Protein AF-A0A2V9CSN5-F1 (afdb_monomer_lite)

Sequence (79 aa):
MPNVPKMTVGTPPARRASGNADVERELVRRAQAGDQFAYEELVRIHQPRLLAVIGGIMRRGEDVEDVAQQALLKAYLSL

Structure (mmCIF, N/CA/C/O backbone):
data_AF-A0A2V9CSN5-F1
#
_entry.id   AF-A0A2V9CSN5-F1
#
loop_
_atom_site.group_PDB
_atom_site.id
_atom_site.type_symbol
_atom_site.label_atom_id
_atom_site.label_alt_id
_atom_site.label_comp_id
_atom_site.label_asym_id
_atom_site.label_entity_id
_atom_site.label_seq_id
_atom_site.pdbx_PDB_ins_code
_atom_site.Cartn_x
_atom_site.Cartn_y
_atom_site.Cartn_z
_atom_site.occupancy
_atom_site.B_iso_or_equiv
_atom_site.auth_seq_id
_atom_site.auth_comp_id
_atom_site.auth_asym_id
_atom_site.auth_atom_id
_atom_site.pdbx_PDB_model_num
ATOM 1 N N . MET A 1 1 ? 21.985 -24.187 -38.511 1.00 42.81 1 MET A N 1
ATOM 2 C CA . MET A 1 1 ? 21.765 -22.976 -37.689 1.00 42.81 1 MET A CA 1
ATOM 3 C C . MET A 1 1 ? 20.314 -22.957 -37.207 1.00 42.81 1 MET A C 1
ATOM 5 O O . MET A 1 1 ? 19.490 -23.581 -37.863 1.00 42.81 1 MET A O 1
ATOM 9 N N . PRO A 1 2 ? 20.051 -22.397 -36.018 1.00 45.66 2 PRO A N 1
ATOM 10 C CA . PRO A 1 2 ? 19.068 -22.882 -35.046 1.00 45.66 2 PRO A CA 1
ATOM 11 C C . PRO A 1 2 ? 17.683 -22.209 -35.104 1.00 45.66 2 PRO A C 1
ATOM 13 O O . PRO A 1 2 ? 17.546 -21.106 -35.613 1.00 45.66 2 PRO A O 1
ATOM 16 N N . ASN A 1 3 ? 16.702 -22.934 -34.544 1.00 45.91 3 ASN A N 1
ATOM 17 C CA . ASN A 1 3 ? 15.441 -22.531 -33.892 1.00 45.91 3 ASN A CA 1
ATOM 18 C C . ASN A 1 3 ? 14.984 -21.062 -33.970 1.00 45.91 3 ASN A C 1
ATOM 20 O O . ASN A 1 3 ? 15.706 -20.180 -33.524 1.00 45.91 3 ASN A O 1
ATOM 24 N N . VAL A 1 4 ? 13.700 -20.844 -34.295 1.00 60.84 4 VAL A N 1
ATOM 25 C CA . VAL A 1 4 ? 12.624 -20.689 -33.281 1.00 60.84 4 VAL A CA 1
ATOM 26 C C . VAL A 1 4 ? 11.215 -20.693 -33.919 1.00 60.84 4 VAL A C 1
ATOM 28 O O . VAL A 1 4 ? 10.971 -19.961 -34.877 1.00 60.84 4 VAL A O 1
ATOM 31 N N . PRO A 1 5 ? 10.247 -21.456 -33.373 1.00 49.16 5 PRO A N 1
ATOM 32 C CA . PRO A 1 5 ? 8.818 -21.244 -33.577 1.00 49.16 5 PRO A CA 1
ATOM 33 C C . PRO A 1 5 ? 8.192 -20.398 -32.443 1.00 49.16 5 PRO A C 1
ATOM 35 O O . PRO A 1 5 ? 8.515 -20.587 -31.278 1.00 49.16 5 PRO A O 1
ATOM 38 N N . LYS A 1 6 ? 7.210 -19.558 -32.812 1.00 54.19 6 LYS A N 1
ATOM 39 C CA . LYS A 1 6 ? 6.136 -18.945 -31.989 1.00 54.19 6 LYS A CA 1
ATOM 40 C C . LYS A 1 6 ? 6.525 -18.015 -30.815 1.00 54.19 6 LYS A C 1
ATOM 42 O O . LYS A 1 6 ? 6.876 -18.467 -29.736 1.00 54.19 6 LYS A O 1
ATOM 47 N N . MET A 1 7 ? 6.207 -16.726 -30.965 1.00 42.97 7 MET A N 1
ATOM 48 C CA . MET A 1 7 ? 5.775 -15.846 -29.863 1.00 42.97 7 MET A CA 1
ATOM 49 C C . MET A 1 7 ? 4.448 -15.196 -30.287 1.00 42.97 7 MET A C 1
ATOM 51 O O . MET A 1 7 ? 4.416 -14.289 -31.108 1.00 42.97 7 MET A O 1
ATOM 55 N N . THR A 1 8 ? 3.330 -15.890 -30.066 1.00 47.12 8 THR A N 1
ATOM 56 C CA . THR A 1 8 ? 2.345 -15.567 -29.013 1.00 47.12 8 THR A CA 1
ATOM 57 C C . THR A 1 8 ? 1.785 -14.151 -29.117 1.00 47.12 8 THR A C 1
ATOM 59 O O . THR A 1 8 ? 2.274 -13.206 -28.505 1.00 47.12 8 THR A O 1
ATOM 62 N N . VAL A 1 9 ? 0.681 -14.068 -29.861 1.00 55.03 9 VAL A N 1
ATOM 63 C CA . VAL A 1 9 ? -0.386 -13.087 -29.666 1.00 55.03 9 VAL A CA 1
ATOM 64 C C . VAL A 1 9 ? -0.772 -13.088 -28.187 1.00 55.03 9 VAL A C 1
ATOM 66 O O . VAL A 1 9 ? -1.207 -14.107 -27.655 1.00 55.03 9 VAL A O 1
ATOM 69 N N . GLY A 1 10 ? -0.600 -11.945 -27.536 1.00 48.06 10 GLY A N 1
ATOM 70 C CA . GLY A 1 10 ? -1.025 -11.695 -26.165 1.00 48.06 10 GLY A CA 1
ATOM 71 C C . GLY A 1 10 ? -1.625 -10.303 -26.069 1.00 48.06 10 GLY A C 1
ATOM 72 O O . GLY A 1 10 ? -1.104 -9.452 -25.361 1.00 48.06 10 GLY A O 1
ATOM 73 N N . THR A 1 11 ? -2.686 -10.042 -26.834 1.00 57.56 11 THR A N 1
ATOM 74 C CA . THR A 1 11 ? -3.554 -8.882 -26.612 1.00 57.56 11 THR A CA 1
ATOM 75 C C . THR A 1 11 ? -4.084 -8.965 -25.176 1.00 57.56 11 THR A C 1
ATOM 77 O O . THR A 1 11 ? -4.771 -9.939 -24.858 1.00 57.56 11 THR A O 1
ATOM 80 N N . PRO A 1 12 ? -3.789 -8.005 -24.282 1.00 54.88 12 PRO A N 1
ATOM 81 C CA . PRO A 1 12 ? -4.404 -8.007 -22.965 1.00 54.88 12 PRO A CA 1
ATOM 82 C C . PRO A 1 12 ? -5.921 -7.801 -23.132 1.00 54.88 12 PRO A C 1
ATOM 84 O O . PRO A 1 12 ? -6.338 -6.940 -23.913 1.00 54.88 12 PRO A O 1
ATOM 87 N N . PRO A 1 13 ? -6.773 -8.589 -22.451 1.00 48.88 13 PRO A N 1
ATOM 88 C CA . PRO A 1 13 ? -8.215 -8.531 -22.640 1.00 48.88 13 PRO A CA 1
ATOM 89 C C . PRO A 1 13 ? -8.775 -7.221 -22.074 1.00 48.88 13 PRO A C 1
ATOM 91 O O . PRO A 1 13 ? -9.096 -7.103 -20.891 1.00 48.88 13 PRO A O 1
ATOM 94 N N . ALA A 1 14 ? -8.949 -6.235 -22.950 1.00 56.84 14 ALA A N 1
ATOM 95 C CA . ALA A 1 14 ? -9.694 -5.011 -22.697 1.00 56.84 14 ALA A CA 1
ATOM 96 C C . ALA A 1 14 ? -11.208 -5.296 -22.648 1.00 56.84 14 ALA A C 1
ATOM 98 O O . ALA A 1 14 ? -11.948 -4.898 -23.543 1.00 56.84 14 ALA A O 1
ATOM 99 N N . ARG A 1 15 ? -11.687 -6.039 -21.635 1.00 51.97 15 ARG A N 1
ATOM 100 C CA . ARG A 1 15 ? -13.137 -6.142 -21.343 1.00 51.97 15 ARG A CA 1
ATOM 101 C C . ARG A 1 15 ? -13.520 -6.659 -19.946 1.00 51.97 15 ARG A C 1
ATOM 103 O O . ARG A 1 15 ? -14.549 -7.305 -19.793 1.00 51.97 15 ARG A O 1
ATOM 110 N N . ARG A 1 16 ? -12.731 -6.338 -18.913 1.00 53.41 16 ARG A N 1
ATOM 111 C CA . ARG A 1 16 ? -13.106 -6.526 -17.487 1.00 53.41 16 ARG A CA 1
ATOM 112 C C . ARG A 1 16 ? -13.219 -5.212 -16.694 1.00 53.41 16 ARG A C 1
ATOM 114 O O . ARG A 1 16 ? -13.311 -5.236 -15.477 1.00 53.41 16 ARG A O 1
ATOM 121 N N . ALA A 1 17 ? -13.181 -4.062 -17.368 1.00 53.00 17 ALA A N 1
ATOM 122 C CA . ALA A 1 17 ? -12.955 -2.768 -16.718 1.00 53.00 17 ALA A CA 1
ATOM 123 C C . ALA A 1 17 ? -14.183 -2.170 -16.003 1.00 53.00 17 ALA A C 1
ATOM 125 O O . ALA A 1 17 ? -14.003 -1.410 -15.062 1.00 53.00 17 ALA A O 1
ATOM 126 N N . SER A 1 18 ? -15.416 -2.496 -16.408 1.00 51.97 18 SER A N 1
ATOM 127 C CA . SER A 1 18 ? -16.615 -1.856 -15.839 1.00 51.97 18 SER A CA 1
ATOM 128 C C . SER A 1 18 ? -16.999 -2.415 -14.467 1.00 51.97 18 SER A C 1
ATOM 130 O O . SER A 1 18 ? -17.132 -1.645 -13.527 1.00 51.97 18 SER A O 1
ATOM 132 N N . GLY A 1 19 ? -17.090 -3.741 -14.314 1.00 57.66 19 GLY A N 1
ATOM 133 C CA . GLY A 1 19 ? -17.401 -4.362 -13.017 1.00 57.66 19 GLY A CA 1
ATOM 134 C C . GLY A 1 19 ? -16.278 -4.228 -11.982 1.00 57.66 19 GLY A C 1
ATOM 135 O O . GLY A 1 19 ? -16.552 -4.127 -10.792 1.00 57.66 19 GLY A O 1
ATOM 136 N N . ASN A 1 20 ? -15.018 -4.168 -12.426 1.00 70.25 20 ASN A N 1
ATOM 137 C CA . ASN A 1 20 ? -13.883 -3.982 -11.520 1.00 70.25 20 ASN A CA 1
ATOM 138 C C . ASN A 1 20 ? -13.775 -2.549 -10.992 1.00 70.25 20 ASN A C 1
ATOM 140 O O . ASN A 1 20 ? -13.347 -2.380 -9.859 1.00 70.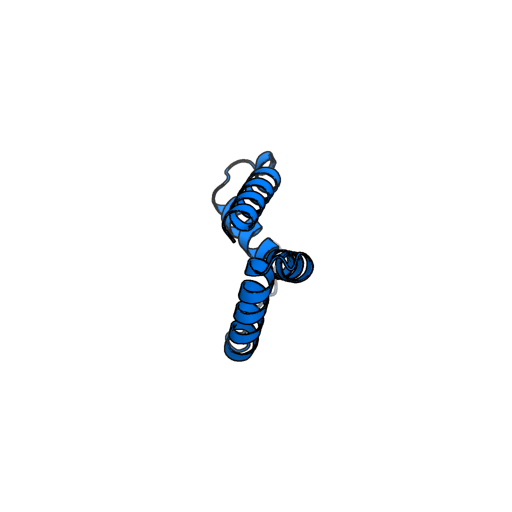25 20 ASN A O 1
ATOM 144 N N . ALA A 1 21 ? -14.170 -1.532 -11.766 1.00 79.81 21 ALA A N 1
ATOM 145 C CA . ALA A 1 21 ? -14.055 -0.142 -11.329 1.00 79.81 21 ALA A CA 1
ATOM 146 C C . ALA A 1 21 ? -15.003 0.187 -10.167 1.00 79.81 21 ALA A C 1
ATOM 148 O O . ALA A 1 21 ? -14.627 0.937 -9.270 1.00 79.81 21 ALA A O 1
ATOM 149 N N . ASP A 1 22 ? -16.214 -0.373 -10.159 1.00 86.12 22 ASP A N 1
ATOM 150 C CA . ASP A 1 22 ? -17.162 -0.166 -9.058 1.00 86.12 22 ASP A CA 1
ATOM 151 C C . ASP A 1 22 ? -16.727 -0.915 -7.790 1.00 86.12 22 ASP A C 1
ATOM 153 O O . ASP A 1 22 ? -16.803 -0.366 -6.691 1.00 86.12 22 ASP A O 1
ATOM 157 N N . VAL A 1 23 ? -16.185 -2.129 -7.942 1.00 86.75 23 VAL A N 1
ATOM 158 C CA . VAL A 1 23 ? -15.603 -2.906 -6.834 1.00 86.75 23 VAL A CA 1
ATOM 159 C C . VAL A 1 23 ? -14.378 -2.200 -6.248 1.00 86.75 23 VAL A C 1
ATOM 161 O O . VAL A 1 23 ? -14.255 -2.089 -5.033 1.00 86.75 23 VAL A O 1
ATOM 164 N N . GLU A 1 24 ? -13.499 -1.667 -7.095 1.00 88.38 24 GLU A N 1
ATOM 165 C CA . GLU A 1 24 ? -12.320 -0.903 -6.675 1.00 88.38 24 GLU A CA 1
ATOM 166 C C . GLU A 1 24 ? -12.721 0.378 -5.931 1.00 88.38 24 GLU A C 1
ATOM 168 O O . GLU A 1 24 ? -12.171 0.673 -4.872 1.00 88.38 24 GLU A O 1
ATOM 173 N N . ARG A 1 25 ? -13.744 1.102 -6.410 1.00 90.69 25 ARG A N 1
ATOM 174 C CA . ARG A 1 25 ? -14.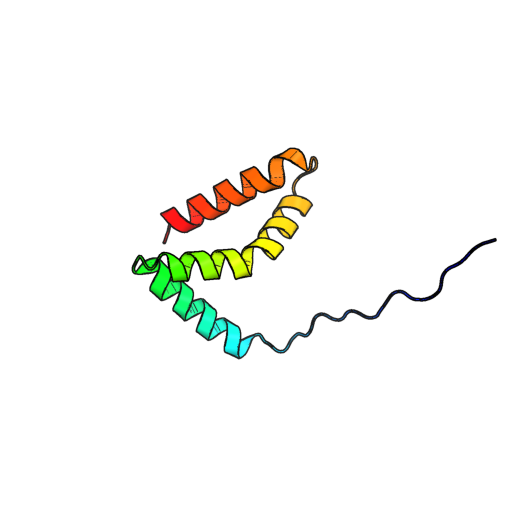286 2.280 -5.707 1.00 90.69 25 ARG A CA 1
ATOM 175 C C . ARG A 1 25 ? -14.837 1.940 -4.328 1.00 90.69 25 ARG A C 1
ATOM 177 O O . ARG A 1 25 ? -14.656 2.726 -3.400 1.00 90.69 25 ARG A O 1
ATOM 184 N N . GLU A 1 26 ? -15.517 0.807 -4.193 1.00 93.19 26 GLU A N 1
ATOM 185 C CA . GLU A 1 26 ? -16.045 0.368 -2.902 1.00 93.19 26 GLU A CA 1
ATOM 186 C C . GLU A 1 26 ? -14.920 -0.026 -1.938 1.00 93.19 26 GLU A C 1
ATOM 188 O O . GLU A 1 26 ? -14.942 0.363 -0.771 1.00 93.19 26 GLU A O 1
ATOM 193 N N . LEU A 1 27 ? -13.890 -0.718 -2.431 1.00 92.25 27 LEU A N 1
ATOM 194 C CA . LEU A 1 27 ? -12.700 -1.024 -1.638 1.00 92.25 27 LEU A CA 1
ATOM 195 C C . LEU A 1 27 ? -11.990 0.253 -1.168 1.00 92.25 27 LEU A C 1
ATOM 197 O O . LEU A 1 27 ? -11.601 0.330 -0.006 1.00 92.25 27 LEU A O 1
ATOM 201 N N . VAL A 1 28 ? -11.885 1.281 -2.020 1.00 92.12 28 VAL A N 1
ATOM 202 C CA . VAL A 1 28 ? -11.323 2.587 -1.630 1.00 92.12 28 VAL A CA 1
ATOM 203 C C . VAL A 1 28 ? -12.156 3.224 -0.525 1.00 92.12 28 VAL A C 1
ATOM 205 O O . VAL A 1 28 ? -11.603 3.592 0.505 1.00 92.12 28 VAL A O 1
ATOM 208 N N . ARG A 1 29 ? -13.482 3.302 -0.679 1.00 94.12 29 ARG A N 1
ATOM 209 C CA . ARG A 1 29 ? -14.359 3.877 0.356 1.00 94.12 29 ARG A CA 1
ATOM 210 C C . ARG A 1 29 ? -14.226 3.166 1.698 1.00 94.12 29 ARG A C 1
ATOM 212 O O . ARG A 1 29 ? -14.168 3.821 2.735 1.00 94.12 29 ARG A O 1
ATOM 219 N N . ARG A 1 30 ? -14.167 1.835 1.683 1.00 93.56 30 ARG A N 1
ATOM 220 C CA . ARG A 1 30 ? -13.987 1.033 2.897 1.00 93.56 30 ARG A CA 1
ATOM 221 C C . ARG A 1 30 ? -12.611 1.255 3.520 1.00 93.56 30 ARG A C 1
ATOM 223 O O . ARG A 1 30 ? -12.532 1.460 4.726 1.00 93.56 30 ARG A O 1
ATOM 230 N N . ALA A 1 31 ? -11.553 1.293 2.713 1.00 92.88 31 ALA A N 1
ATOM 231 C CA . ALA A 1 31 ? -10.201 1.572 3.188 1.00 92.88 31 ALA A CA 1
ATOM 232 C C . ALA A 1 31 ? -10.102 2.958 3.853 1.00 92.88 31 ALA A C 1
ATOM 234 O O . ALA A 1 31 ? -9.527 3.076 4.931 1.00 92.88 31 ALA A O 1
ATOM 235 N N . GLN A 1 32 ? -10.742 3.981 3.274 1.00 91.81 32 GLN A N 1
ATOM 236 C CA . GLN A 1 32 ? -10.837 5.328 3.860 1.00 91.81 32 GLN A CA 1
ATOM 237 C C . GLN A 1 32 ? -11.619 5.353 5.181 1.00 91.81 32 GLN A C 1
ATOM 239 O O . GLN A 1 32 ? -11.336 6.154 6.066 1.00 91.81 32 GLN A O 1
ATOM 244 N N . ALA A 1 33 ? -12.592 4.454 5.348 1.00 92.94 33 ALA A N 1
ATOM 245 C CA . ALA A 1 33 ? -13.316 4.277 6.605 1.00 92.94 33 ALA A CA 1
ATOM 246 C C . ALA A 1 33 ? -12.515 3.498 7.673 1.00 92.94 33 ALA A C 1
ATOM 248 O O . ALA A 1 33 ? -13.040 3.241 8.757 1.00 92.94 33 ALA A O 1
ATOM 249 N N . GLY A 1 34 ? -11.262 3.120 7.385 1.00 90.31 34 GLY A N 1
ATOM 250 C CA . GLY A 1 34 ? -10.381 2.377 8.290 1.00 90.31 34 GLY A CA 1
ATOM 251 C C . GLY A 1 34 ? -10.453 0.854 8.147 1.00 90.31 34 GLY A C 1
ATOM 252 O O . GLY A 1 34 ? -9.911 0.137 8.987 1.00 90.31 34 GLY A O 1
ATOM 253 N N . ASP A 1 35 ? -11.112 0.334 7.107 1.00 94.94 35 ASP A N 1
ATOM 254 C CA . ASP A 1 35 ? -11.154 -1.104 6.833 1.00 94.94 35 ASP A CA 1
ATOM 255 C C . ASP A 1 35 ? -9.808 -1.591 6.276 1.00 94.94 35 ASP A C 1
ATOM 257 O O . ASP A 1 35 ? -9.494 -1.455 5.089 1.00 94.94 35 ASP A O 1
ATOM 261 N N . GLN A 1 36 ? -9.010 -2.193 7.157 1.00 91.31 36 GLN A N 1
ATOM 262 C CA . GLN A 1 36 ? -7.683 -2.698 6.823 1.00 91.31 36 GLN A CA 1
ATOM 263 C C . GLN A 1 36 ? -7.720 -3.835 5.788 1.00 91.31 36 GLN A C 1
ATOM 265 O O . GLN A 1 36 ? -6.814 -3.926 4.961 1.00 91.31 36 GLN A O 1
ATOM 270 N N . PHE A 1 37 ? -8.779 -4.654 5.769 1.00 93.31 37 PHE A N 1
ATOM 271 C CA . PHE A 1 37 ? -8.933 -5.723 4.776 1.00 93.31 37 PHE A CA 1
ATOM 272 C C . PHE A 1 37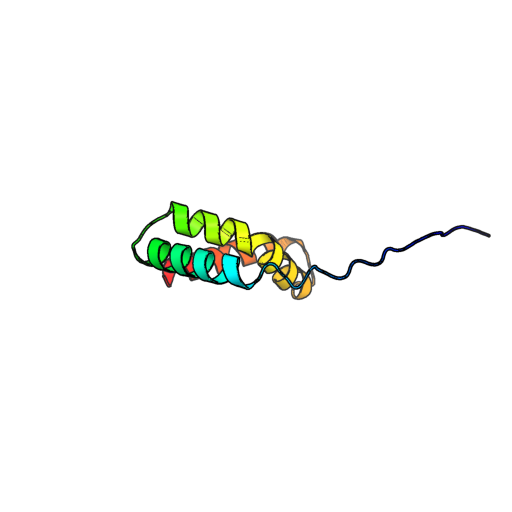 ? -9.226 -5.158 3.388 1.00 93.31 37 PHE A C 1
ATOM 274 O O . PHE A 1 37 ? -8.721 -5.664 2.387 1.00 93.31 37 PHE A O 1
ATOM 281 N N . ALA A 1 38 ? -10.020 -4.087 3.312 1.00 92.94 38 ALA A N 1
ATOM 282 C CA . ALA A 1 38 ? -10.273 -3.409 2.046 1.00 92.94 38 ALA A CA 1
ATOM 283 C C . ALA A 1 38 ? -8.987 -2.794 1.473 1.00 92.94 38 ALA A C 1
ATOM 285 O O . ALA A 1 38 ? -8.744 -2.880 0.268 1.00 92.94 38 ALA A O 1
ATOM 286 N N . TYR A 1 39 ? -8.139 -2.235 2.341 1.00 90.94 39 TYR A N 1
ATOM 287 C CA . TYR A 1 39 ? -6.823 -1.754 1.939 1.00 90.94 39 TYR A CA 1
ATOM 288 C C . TYR A 1 39 ? -5.912 -2.890 1.453 1.00 90.94 39 TYR A C 1
ATOM 290 O O . TYR A 1 39 ? -5.316 -2.774 0.385 1.00 90.94 39 TYR A O 1
ATOM 298 N N . GLU A 1 40 ? -5.834 -4.007 2.180 1.00 93.12 40 GLU A N 1
ATOM 299 C CA . GLU A 1 40 ? -5.029 -5.169 1.782 1.00 93.12 40 GLU A CA 1
ATOM 300 C C . GLU A 1 40 ? -5.435 -5.707 0.400 1.00 93.12 40 GLU A C 1
ATOM 302 O O . GLU A 1 40 ? -4.577 -5.975 -0.444 1.00 93.12 40 GLU A O 1
ATOM 307 N N . GLU A 1 41 ? -6.738 -5.772 0.117 1.00 93.56 41 GLU A N 1
ATOM 308 C CA . GLU A 1 41 ? -7.231 -6.178 -1.200 1.00 93.56 41 GLU A CA 1
ATOM 309 C C . GLU A 1 41 ? -6.861 -5.179 -2.306 1.00 93.56 41 GLU A C 1
ATOM 311 O O . GLU A 1 41 ? -6.450 -5.605 -3.389 1.00 93.56 41 GLU A O 1
ATOM 316 N N . LEU A 1 42 ? -6.914 -3.864 -2.049 1.00 91.62 42 LEU A N 1
ATOM 317 C CA . LEU A 1 42 ? -6.406 -2.860 -2.997 1.00 91.62 42 LEU A CA 1
ATOM 318 C C . LEU A 1 42 ? -4.917 -3.066 -3.279 1.00 91.62 42 LEU A C 1
ATOM 320 O O . LEU A 1 42 ? -4.498 -3.077 -4.440 1.00 91.62 42 LEU A O 1
ATOM 324 N N . VAL A 1 43 ? -4.112 -3.275 -2.235 1.00 91.56 43 VAL A N 1
ATOM 325 C CA . VAL A 1 43 ? -2.679 -3.543 -2.387 1.00 91.56 43 VAL A CA 1
ATOM 326 C C . VAL A 1 43 ? -2.463 -4.787 -3.241 1.00 91.56 43 VAL A C 1
ATOM 328 O O . VAL A 1 43 ? -1.719 -4.725 -4.218 1.00 91.56 43 VAL A O 1
ATOM 331 N N . ARG A 1 44 ? -3.157 -5.889 -2.949 1.00 91.50 44 ARG A N 1
ATOM 332 C CA . ARG A 1 44 ? -3.034 -7.153 -3.688 1.00 91.50 44 ARG A CA 1
ATOM 333 C C . ARG A 1 44 ? -3.369 -6.999 -5.174 1.00 91.50 44 ARG A C 1
ATOM 335 O O . ARG A 1 44 ? -2.690 -7.583 -6.020 1.00 91.50 44 ARG A O 1
ATOM 342 N N . ILE A 1 45 ? -4.378 -6.190 -5.504 1.00 90.75 45 ILE A N 1
ATOM 343 C CA . ILE A 1 45 ? -4.780 -5.902 -6.889 1.00 90.75 45 ILE A CA 1
ATOM 344 C C . ILE A 1 45 ? -3.720 -5.059 -7.619 1.00 90.75 45 ILE A C 1
ATOM 346 O O . ILE A 1 45 ? -3.424 -5.314 -8.791 1.00 90.75 45 ILE A O 1
ATOM 350 N N . HIS A 1 46 ? -3.131 -4.061 -6.953 1.00 89.81 46 HIS A N 1
ATOM 351 C CA . HIS A 1 46 ? -2.245 -3.086 -7.600 1.00 89.81 46 HIS A CA 1
ATOM 352 C C . HIS A 1 46 ? -0.750 -3.418 -7.518 1.00 89.81 46 HIS A C 1
ATOM 354 O O . HIS A 1 46 ? 0.020 -2.922 -8.346 1.00 89.81 46 HIS A O 1
ATOM 360 N N . GLN A 1 47 ? -0.327 -4.279 -6.590 1.00 88.12 47 GLN A N 1
ATOM 361 C CA . GLN A 1 47 ? 1.078 -4.612 -6.344 1.00 88.12 47 GLN A CA 1
ATOM 362 C C . GLN A 1 47 ? 1.835 -5.088 -7.599 1.00 88.12 47 GLN A C 1
ATOM 364 O O . GLN A 1 47 ? 2.919 -4.558 -7.847 1.00 88.12 47 GLN A O 1
ATOM 369 N N . PRO A 1 48 ? 1.301 -5.979 -8.464 1.00 89.50 48 PRO A N 1
ATOM 370 C CA . PRO A 1 48 ? 2.027 -6.410 -9.663 1.00 89.50 48 PRO A CA 1
ATOM 371 C C . PRO A 1 48 ? 2.310 -5.257 -10.633 1.00 89.50 48 PRO A C 1
ATOM 373 O O . PRO A 1 48 ? 3.391 -5.164 -11.214 1.00 89.50 48 PRO A O 1
ATOM 376 N N . ARG A 1 49 ? 1.343 -4.343 -10.791 1.00 89.06 49 ARG A N 1
ATOM 377 C CA . ARG A 1 49 ? 1.492 -3.164 -11.651 1.00 89.06 49 ARG A CA 1
ATOM 378 C C . ARG A 1 49 ? 2.450 -2.150 -11.033 1.00 89.06 49 ARG A C 1
ATOM 380 O O . ARG A 1 49 ? 3.257 -1.577 -11.758 1.00 89.06 49 ARG A O 1
ATOM 387 N N . LEU A 1 50 ? 2.371 -1.944 -9.721 1.00 89.19 50 LEU A N 1
ATOM 388 C CA . LEU A 1 50 ? 3.266 -1.058 -8.984 1.00 89.19 50 LEU A CA 1
ATOM 389 C C . LEU A 1 50 ? 4.726 -1.513 -9.126 1.00 89.19 50 LEU A C 1
ATOM 391 O O . LEU A 1 50 ? 5.576 -0.714 -9.510 1.00 89.19 50 LEU A O 1
ATOM 395 N N . LEU A 1 51 ? 4.999 -2.804 -8.916 1.00 88.31 51 LEU A N 1
ATOM 396 C CA . LEU A 1 51 ? 6.333 -3.388 -9.073 1.00 88.31 51 LEU A CA 1
ATOM 397 C C . LEU A 1 51 ? 6.846 -3.287 -10.514 1.00 88.31 51 LEU A C 1
ATOM 399 O O . LEU A 1 51 ? 8.008 -2.951 -10.719 1.00 88.31 51 LEU A O 1
ATOM 403 N N . ALA A 1 52 ? 5.989 -3.508 -11.517 1.00 88.94 52 ALA A N 1
ATOM 404 C CA . ALA A 1 52 ? 6.371 -3.348 -12.921 1.00 88.94 52 ALA A CA 1
ATOM 405 C C . ALA A 1 52 ? 6.758 -1.897 -13.262 1.00 88.94 52 ALA A C 1
ATOM 407 O O . ALA A 1 52 ? 7.728 -1.667 -13.983 1.00 88.94 52 ALA A O 1
ATOM 408 N N . VAL A 1 53 ? 6.023 -0.915 -12.727 1.00 89.94 53 VAL A N 1
ATOM 409 C CA . VAL A 1 53 ? 6.327 0.511 -12.922 1.00 89.94 53 VAL A CA 1
ATOM 410 C C . VAL A 1 53 ? 7.631 0.889 -12.223 1.00 89.94 53 VAL A C 1
ATOM 412 O O . VAL A 1 53 ? 8.503 1.481 -12.854 1.00 89.94 53 VAL A O 1
ATOM 415 N N . ILE A 1 54 ? 7.799 0.519 -10.951 1.00 88.56 54 ILE A N 1
ATOM 416 C CA . ILE A 1 54 ? 9.013 0.833 -10.185 1.00 88.56 54 ILE A CA 1
ATOM 417 C C . ILE A 1 54 ? 10.230 0.138 -10.804 1.00 88.56 54 ILE A C 1
ATOM 419 O O . ILE A 1 54 ? 11.253 0.781 -11.023 1.00 88.56 54 ILE A O 1
ATOM 423 N N . GLY A 1 55 ? 10.112 -1.141 -11.163 1.00 88.31 55 GLY A N 1
ATOM 424 C CA . GLY A 1 55 ? 11.175 -1.905 -11.816 1.00 88.31 55 GLY A CA 1
ATOM 425 C C . GLY A 1 55 ? 11.564 -1.361 -13.192 1.00 88.31 55 GLY A C 1
ATOM 426 O O . GLY A 1 55 ? 12.724 -1.450 -13.572 1.00 88.31 55 GLY A O 1
ATOM 427 N N . GLY A 1 56 ? 10.630 -0.740 -13.922 1.00 87.06 56 GLY A N 1
ATOM 428 C CA . GLY A 1 56 ? 10.938 -0.036 -15.171 1.00 87.06 56 GLY A CA 1
ATOM 429 C C . GLY A 1 56 ? 11.706 1.278 -14.975 1.00 87.06 56 GLY A C 1
ATOM 430 O O . GLY A 1 56 ? 12.402 1.721 -15.886 1.00 87.06 56 GLY A O 1
ATOM 431 N N . ILE A 1 57 ? 11.590 1.902 -13.798 1.00 87.38 57 ILE A N 1
ATOM 432 C CA . ILE A 1 57 ? 12.269 3.160 -13.449 1.00 87.38 57 ILE A CA 1
ATOM 433 C C . ILE A 1 57 ? 13.642 2.887 -12.811 1.00 87.38 57 ILE A C 1
ATOM 435 O O . ILE A 1 57 ? 14.593 3.643 -13.021 1.00 87.38 57 ILE A O 1
ATOM 439 N N . MET A 1 58 ? 13.765 1.809 -12.036 1.00 82.81 58 MET A N 1
ATOM 440 C CA . MET A 1 58 ? 14.975 1.473 -11.287 1.00 82.81 58 MET A CA 1
ATOM 441 C C . MET A 1 58 ? 16.011 0.757 -12.168 1.00 82.81 58 MET A C 1
ATOM 443 O O . MET A 1 58 ? 15.748 -0.288 -12.751 1.00 82.81 58 MET A O 1
ATOM 447 N N . ARG A 1 59 ? 17.239 1.296 -12.235 1.00 68.06 59 ARG A N 1
ATOM 448 C CA . ARG A 1 59 ? 18.375 0.677 -12.962 1.00 68.06 59 ARG A CA 1
ATOM 449 C C . ARG A 1 59 ? 19.033 -0.490 -12.214 1.00 68.06 59 ARG A C 1
ATOM 451 O O . ARG A 1 59 ? 19.769 -1.249 -12.840 1.00 68.06 59 ARG A O 1
ATOM 458 N N . ARG A 1 60 ? 18.811 -0.617 -10.901 1.00 67.19 60 ARG A N 1
ATOM 459 C CA . ARG A 1 60 ? 19.285 -1.726 -10.057 1.00 67.19 60 ARG A CA 1
ATOM 460 C C . ARG A 1 60 ? 18.089 -2.310 -9.310 1.00 67.19 60 ARG A C 1
ATOM 462 O O . ARG A 1 60 ? 17.336 -1.570 -8.691 1.00 67.19 60 ARG A O 1
ATOM 469 N N . GLY A 1 61 ? 17.891 -3.622 -9.432 1.00 63.72 61 GLY A N 1
ATOM 470 C CA . GLY A 1 61 ? 16.699 -4.314 -8.925 1.00 63.72 61 GLY A CA 1
ATOM 471 C C . GLY A 1 61 ? 16.635 -4.460 -7.403 1.00 63.72 61 GLY A C 1
ATOM 472 O O . GLY A 1 61 ? 15.580 -4.803 -6.885 1.00 63.72 61 GLY A O 1
ATOM 473 N N . GLU A 1 62 ? 17.734 -4.180 -6.701 1.00 64.00 62 GLU A N 1
ATOM 474 C CA . GLU A 1 62 ? 17.874 -4.360 -5.249 1.00 64.00 62 GLU A CA 1
ATOM 475 C C . GLU A 1 62 ? 16.967 -3.440 -4.407 1.00 64.00 62 GLU A C 1
ATOM 477 O O . GLU A 1 62 ? 16.631 -3.798 -3.285 1.00 64.00 62 GLU A O 1
ATOM 482 N N . ASP A 1 63 ? 16.455 -2.343 -4.979 1.00 79.19 63 ASP A N 1
ATOM 483 C CA . ASP A 1 63 ? 15.665 -1.338 -4.246 1.00 79.19 63 ASP A CA 1
ATOM 484 C C . ASP A 1 63 ? 14.161 -1.328 -4.603 1.00 79.19 63 ASP A C 1
ATOM 486 O O . ASP A 1 63 ? 13.385 -0.538 -4.064 1.00 79.19 63 ASP A O 1
ATOM 490 N N . VAL A 1 64 ? 13.709 -2.175 -5.537 1.00 84.50 64 VAL A N 1
ATOM 491 C CA . VAL A 1 64 ? 12.332 -2.107 -6.075 1.00 84.50 64 VAL A CA 1
ATOM 492 C C . VAL A 1 64 ? 11.284 -2.435 -5.011 1.00 84.50 64 VAL A C 1
ATOM 494 O O . VAL A 1 64 ? 10.247 -1.773 -4.939 1.00 84.50 64 VAL A O 1
ATOM 497 N N . GLU A 1 65 ? 11.551 -3.444 -4.182 1.00 85.50 65 GLU A N 1
ATOM 498 C CA . GLU A 1 65 ? 10.636 -3.862 -3.118 1.00 85.50 65 GLU A CA 1
ATOM 499 C C . GLU A 1 65 ? 10.547 -2.822 -1.999 1.00 85.50 65 GLU A C 1
ATOM 501 O O . GLU A 1 65 ? 9.447 -2.546 -1.525 1.00 85.50 65 GLU A O 1
ATOM 506 N N . ASP A 1 66 ? 11.663 -2.190 -1.625 1.00 88.62 66 ASP A N 1
ATOM 507 C CA . ASP A 1 66 ? 11.676 -1.142 -0.597 1.00 88.62 66 ASP A CA 1
ATOM 508 C C . ASP A 1 66 ? 10.903 0.100 -1.065 1.00 88.62 66 ASP A C 1
ATOM 510 O O . ASP A 1 66 ? 10.008 0.599 -0.381 1.00 88.62 66 ASP A O 1
ATOM 514 N N . VAL A 1 67 ? 11.132 0.536 -2.307 1.00 89.44 67 VAL A N 1
ATOM 515 C CA . VAL A 1 67 ? 10.383 1.653 -2.903 1.00 89.44 67 VAL A CA 1
ATOM 516 C C . VAL A 1 67 ? 8.891 1.329 -3.011 1.00 89.44 67 VAL A C 1
ATOM 518 O O . VAL A 1 67 ? 8.053 2.201 -2.762 1.00 89.44 67 VAL A O 1
ATOM 521 N N . ALA A 1 68 ? 8.535 0.085 -3.342 1.00 89.00 68 ALA A N 1
ATOM 522 C CA . ALA A 1 68 ? 7.142 -0.348 -3.375 1.00 89.00 68 ALA A CA 1
ATOM 523 C C . ALA A 1 68 ? 6.507 -0.298 -1.980 1.00 89.00 68 ALA A C 1
ATOM 525 O O . ALA A 1 68 ? 5.410 0.242 -1.836 1.00 89.00 68 ALA A O 1
ATOM 526 N N . GLN A 1 69 ? 7.201 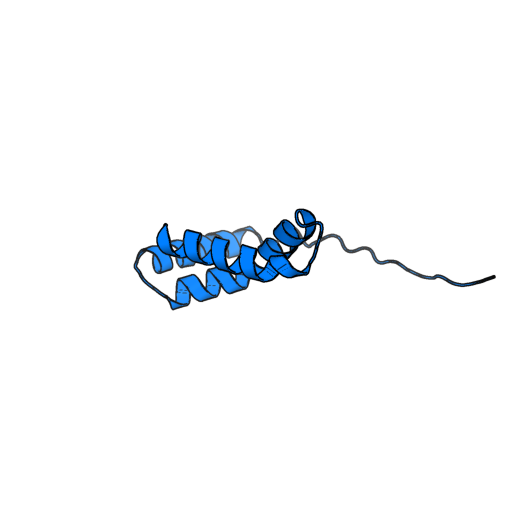-0.786 -0.948 1.00 89.94 69 GLN A N 1
ATOM 527 C CA . GLN A 1 69 ? 6.728 -0.710 0.435 1.00 89.94 69 GLN A CA 1
ATOM 528 C C . GLN A 1 69 ? 6.539 0.741 0.894 1.00 89.94 69 GLN A C 1
ATOM 530 O O . GLN A 1 69 ? 5.488 1.074 1.438 1.00 89.94 69 GLN A O 1
ATOM 535 N N . GLN A 1 70 ? 7.492 1.635 0.608 1.00 92.62 70 GLN A N 1
ATOM 536 C CA . GLN A 1 70 ? 7.382 3.063 0.931 1.00 92.62 70 GLN A CA 1
ATOM 53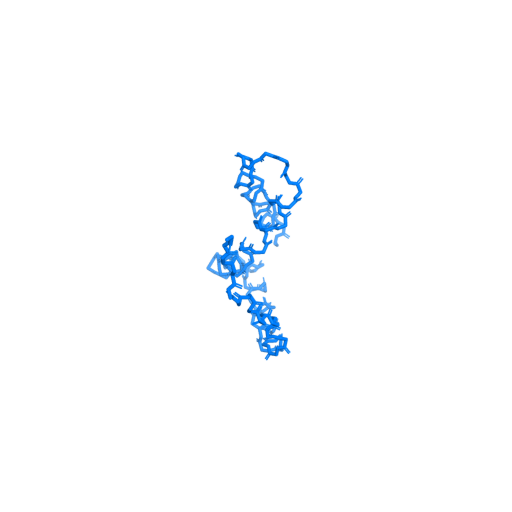7 C C . GLN A 1 70 ? 6.207 3.740 0.212 1.00 92.62 70 GLN A C 1
ATOM 539 O O . GLN A 1 70 ? 5.509 4.571 0.798 1.00 92.62 70 GLN A O 1
ATOM 544 N N . ALA A 1 71 ? 5.970 3.401 -1.058 1.00 90.88 71 ALA A N 1
ATOM 545 C CA . ALA A 1 71 ? 4.850 3.936 -1.826 1.00 90.88 71 ALA A CA 1
ATOM 546 C C . ALA A 1 71 ? 3.500 3.474 -1.258 1.00 90.88 71 ALA A C 1
ATOM 548 O O . ALA A 1 71 ? 2.597 4.292 -1.082 1.00 90.88 71 ALA A O 1
ATOM 549 N N . LEU A 1 72 ? 3.382 2.188 -0.919 1.00 89.81 72 LEU A N 1
ATOM 550 C CA . LEU A 1 72 ? 2.187 1.630 -0.289 1.00 89.81 72 LEU A CA 1
ATOM 551 C C . LEU A 1 72 ? 1.962 2.239 1.099 1.00 89.81 72 LEU A C 1
ATOM 553 O O . LEU A 1 72 ? 0.857 2.667 1.404 1.00 89.81 72 LEU A O 1
ATOM 557 N N . LEU A 1 73 ? 2.999 2.382 1.924 1.00 91.69 73 LEU A N 1
ATOM 558 C CA . LEU A 1 73 ? 2.867 3.018 3.237 1.00 91.69 73 LEU A CA 1
ATOM 559 C C . LEU A 1 73 ? 2.350 4.459 3.126 1.00 91.69 73 LEU A C 1
ATOM 561 O O . LEU A 1 73 ? 1.461 4.861 3.871 1.00 91.69 73 LEU A O 1
ATOM 565 N N . LYS A 1 74 ? 2.858 5.235 2.163 1.00 91.62 74 LYS A N 1
ATOM 566 C CA . LYS A 1 74 ? 2.367 6.598 1.908 1.00 91.62 74 LYS A CA 1
ATOM 567 C C . LYS A 1 74 ? 0.921 6.612 1.423 1.00 91.62 74 LYS A C 1
ATOM 569 O O . LYS A 1 74 ? 0.168 7.490 1.835 1.00 91.62 74 LYS A O 1
ATOM 574 N N . ALA A 1 75 ? 0.534 5.657 0.577 1.00 89.12 75 ALA A N 1
ATOM 575 C CA . ALA A 1 75 ? -0.849 5.520 0.137 1.00 89.12 75 ALA A CA 1
ATOM 576 C C . ALA A 1 75 ? -1.776 5.224 1.323 1.00 89.12 75 ALA A C 1
ATOM 578 O O . ALA A 1 75 ? -2.795 5.889 1.461 1.00 89.12 75 ALA A O 1
ATOM 579 N N . TYR A 1 76 ? -1.375 4.316 2.219 1.00 88.31 76 TYR A N 1
ATOM 580 C CA . TYR A 1 76 ? -2.116 4.013 3.443 1.00 88.31 76 TYR A CA 1
ATOM 581 C C . TYR A 1 76 ? -2.303 5.242 4.341 1.00 88.31 76 TYR A C 1
ATOM 583 O O . TYR A 1 76 ? -3.401 5.518 4.804 1.00 88.31 76 TYR A O 1
ATOM 591 N N . LEU A 1 77 ? -1.232 6.011 4.562 1.00 88.81 77 LEU A N 1
ATOM 592 C CA . LEU A 1 77 ? -1.267 7.211 5.406 1.00 88.81 77 LEU A CA 1
ATOM 593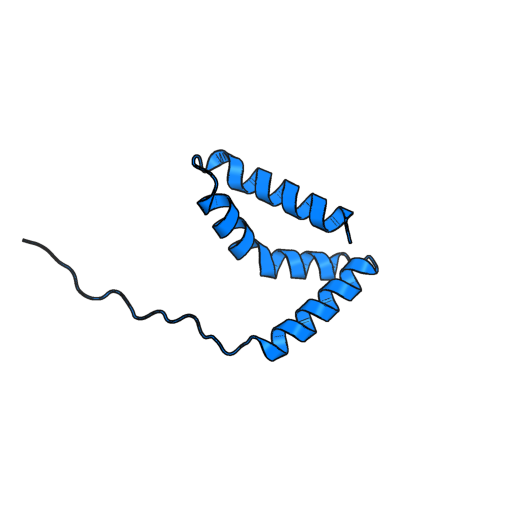 C C . LEU A 1 77 ? -2.063 8.378 4.796 1.00 88.81 77 LEU A C 1
ATOM 595 O O . LEU A 1 77 ? -2.335 9.345 5.502 1.00 88.81 77 LEU A O 1
ATOM 599 N N . SER A 1 78 ? -2.389 8.315 3.503 1.00 88.00 78 SER A N 1
ATOM 600 C CA . SER A 1 78 ? -3.121 9.371 2.787 1.00 88.00 78 SER A CA 1
ATOM 601 C C . SER A 1 78 ? -4.600 9.039 2.551 1.00 88.00 78 SER A C 1
ATOM 603 O O . SER A 1 78 ? -5.267 9.800 1.847 1.00 88.00 78 SER A O 1
ATOM 605 N N . LEU A 1 79 ? -5.079 7.893 3.054 1.00 82.88 79 LEU A N 1
ATOM 606 C CA . LEU A 1 79 ? -6.475 7.455 2.941 1.00 82.88 79 LEU A CA 1
ATOM 607 C C . LEU A 1 79 ? -7.431 8.351 3.732 1.00 82.88 79 LEU A C 1
ATOM 609 O O . LEU A 1 79 ? -7.074 8.770 4.855 1.00 82.88 79 LEU A O 1
#

Secondary structure (DSSP, 8-state):
----------------HHHHHHHHHHHHHHHHTT-HHHHHHHHHHHHHHHHHHHHHH-SSGGGHHHHHHHHHHHHHHT-

Radius of gyration: 17.38 Å; chains: 1; bounding box: 39×32×46 Å

pLDDT: mean 78.97, std 16.85, range [42.81, 94.94]

Foldseek 3Di:
DDDDDDDDDDDPDPPPPPVVVVVLVVLVVCLVVVNVVSLVVNCVVCVVVQLVVQVVVDPDSPCSVVVSVVVSVVVSVVD